Protein AF-A0A0G3I7P9-F1 (afdb_monomer_lite)

Organism: NCBI:txid1277257

Radius of gyration: 12.42 Å; chains: 1; bounding box: 21×32×30 Å

Secondary structure (DSSP, 8-state):
-TTSHHHHHHHHHHHHHHHHHTT-SS--HHHHHHHHHHHHHTT------

InterPro domains:
  IPR025158 Mg chelatase-related protein, C-terminal domain [PF13335] (3-39)
  IPR027417 P-loop containing nucleoside triphosphate hydrolase [G3DSA:3.40.50.300] (1-49)

Foldseek 3Di:
DCPDVVNVVQLVVQLVVQCVVVVHPDRDPVSSVVSVVVVVVVVVPDDDD

Sequence (49 aa):
MLFSARGYHKILKIARTIADLDSSEEIKKVHIAEAIAYRRSNQFSIPKQ

pLDDT: mean 81.56, std 16.83, range 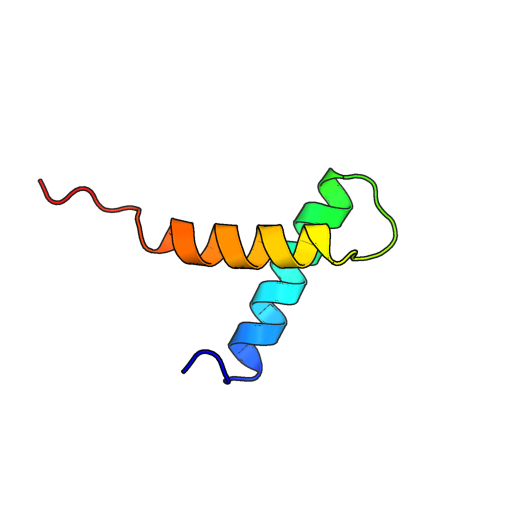[47.62, 96.75]

Structure (mmCIF, N/CA/C/O backbone):
data_AF-A0A0G3I7P9-F1
#
_entry.id   AF-A0A0G3I7P9-F1
#
loop_
_atom_site.group_PDB
_atom_site.id
_atom_site.type_symbol
_atom_site.label_atom_id
_atom_site.label_alt_id
_atom_site.label_comp_id
_atom_site.label_asym_id
_atom_site.label_entity_id
_atom_site.label_seq_id
_atom_site.pdbx_PDB_ins_code
_atom_site.Cartn_x
_atom_site.Cartn_y
_atom_site.Cartn_z
_atom_site.occupancy
_atom_site.B_iso_or_equiv
_atom_site.auth_seq_id
_atom_site.auth_comp_id
_atom_site.auth_asym_id
_atom_site.auth_atom_id
_atom_site.pdbx_PDB_model_num
ATOM 1 N N . MET A 1 1 ? 10.947 -1.451 -17.813 1.00 47.62 1 MET A N 1
ATOM 2 C CA . MET A 1 1 ? 10.736 -2.782 -17.196 1.00 47.62 1 MET A CA 1
ATOM 3 C C . MET A 1 1 ? 9.926 -2.643 -15.914 1.00 47.62 1 MET A C 1
ATOM 5 O O . MET A 1 1 ? 10.441 -2.129 -14.931 1.00 47.62 1 MET A O 1
ATOM 9 N N . LEU A 1 2 ? 8.666 -3.089 -15.912 1.00 53.91 2 LEU A N 1
ATOM 10 C CA . LEU A 1 2 ? 7.840 -3.190 -14.695 1.00 53.91 2 LEU A CA 1
ATOM 11 C C . LEU A 1 2 ? 8.283 -4.346 -13.760 1.00 53.91 2 LEU A C 1
ATOM 13 O O . LEU A 1 2 ? 7.706 -4.515 -12.695 1.00 53.91 2 LEU A O 1
ATOM 17 N N . PHE A 1 3 ? 9.309 -5.112 -14.157 1.00 51.81 3 PHE A N 1
ATOM 18 C CA . PHE A 1 3 ? 9.738 -6.384 -13.558 1.00 51.81 3 PHE A CA 1
ATOM 19 C C . PHE A 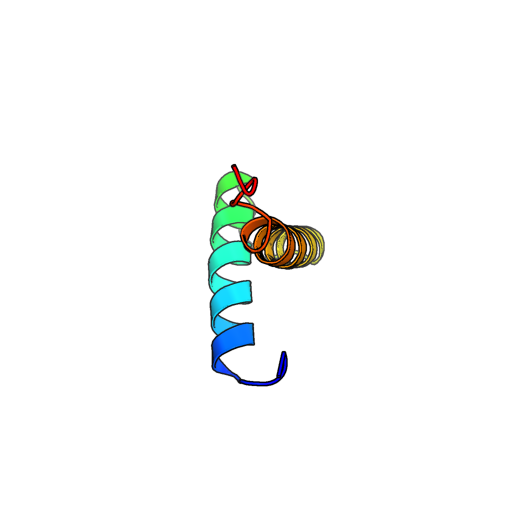1 3 ? 10.990 -6.311 -12.675 1.00 51.81 3 PHE A C 1
ATOM 21 O O . PHE A 1 3 ? 11.507 -7.337 -12.246 1.00 51.81 3 PHE A O 1
ATOM 28 N N . SER A 1 4 ? 11.523 -5.127 -12.381 1.00 64.38 4 SER A N 1
ATOM 29 C CA . SER A 1 4 ? 12.605 -5.047 -11.395 1.00 64.38 4 SER A CA 1
ATOM 30 C C . SER A 1 4 ? 12.009 -5.231 -9.995 1.00 64.38 4 SER A C 1
ATOM 32 O O . SER A 1 4 ? 11.074 -4.510 -9.653 1.00 64.38 4 SER A O 1
ATOM 34 N N . ALA A 1 5 ? 12.568 -6.115 -9.159 1.00 71.56 5 ALA A N 1
ATOM 35 C CA . ALA A 1 5 ? 12.127 -6.350 -7.769 1.00 71.56 5 ALA A CA 1
ATOM 36 C C . ALA A 1 5 ? 11.913 -5.048 -6.961 1.00 71.56 5 ALA A C 1
ATOM 38 O O . ALA A 1 5 ? 11.014 -4.940 -6.130 1.00 71.56 5 ALA A O 1
ATOM 39 N N . ARG A 1 6 ? 12.681 -4.001 -7.290 1.00 75.75 6 ARG A N 1
ATOM 40 C CA . ARG A 1 6 ? 12.549 -2.641 -6.742 1.00 75.75 6 ARG A CA 1
ATOM 41 C C . ARG A 1 6 ? 11.197 -1.974 -7.032 1.00 75.75 6 ARG A C 1
ATOM 43 O O . ARG A 1 6 ? 10.667 -1.270 -6.178 1.00 75.75 6 ARG A O 1
ATOM 50 N N . GLY A 1 7 ? 10.634 -2.180 -8.222 1.00 81.00 7 GLY A N 1
ATOM 51 C CA . GLY A 1 7 ? 9.316 -1.661 -8.598 1.00 81.00 7 GLY A CA 1
ATOM 52 C C . GLY A 1 7 ? 8.198 -2.313 -7.789 1.00 81.00 7 GLY A C 1
ATOM 53 O O . GLY A 1 7 ? 7.316 -1.611 -7.301 1.00 81.00 7 GLY A O 1
ATOM 54 N N . TYR A 1 8 ? 8.295 -3.627 -7.574 1.00 84.94 8 TYR A N 1
ATOM 55 C CA . TYR A 1 8 ? 7.355 -4.383 -6.749 1.00 84.94 8 TYR A CA 1
ATOM 56 C C . TYR A 1 8 ? 7.401 -3.949 -5.277 1.00 84.94 8 TYR A C 1
ATOM 58 O O . TYR A 1 8 ? 6.368 -3.599 -4.712 1.00 84.94 8 TYR A O 1
ATOM 66 N N . HIS A 1 9 ? 8.596 -3.840 -4.683 1.00 88.12 9 HIS A N 1
ATOM 67 C CA . HIS A 1 9 ? 8.754 -3.336 -3.311 1.00 88.12 9 HIS A CA 1
ATOM 68 C C . HIS A 1 9 ? 8.163 -1.934 -3.119 1.00 88.12 9 HIS A C 1
ATOM 70 O O . HIS A 1 9 ? 7.542 -1.649 -2.095 1.00 88.12 9 HIS A O 1
ATOM 76 N N . LYS A 1 10 ? 8.322 -1.046 -4.107 1.00 88.00 10 LYS A N 1
ATOM 77 C CA . LYS A 1 10 ? 7.752 0.304 -4.036 1.00 88.00 10 LYS A CA 1
ATOM 78 C C . LYS A 1 10 ? 6.221 0.284 -4.102 1.00 88.00 10 LYS A C 1
ATOM 80 O O . LYS A 1 10 ? 5.593 1.039 -3.366 1.00 88.00 10 LYS A O 1
ATOM 85 N N . ILE A 1 11 ? 5.634 -0.584 -4.932 1.00 90.50 11 ILE A N 1
ATOM 86 C CA . ILE A 1 11 ? 4.176 -0.784 -4.986 1.00 90.50 11 ILE A CA 1
ATOM 87 C C . ILE A 1 11 ? 3.665 -1.307 -3.642 1.00 90.50 11 ILE A C 1
ATOM 89 O O . ILE A 1 11 ? 2.696 -0.759 -3.131 1.00 90.50 11 ILE A O 1
ATOM 93 N N . LEU A 1 12 ? 4.342 -2.285 -3.029 1.00 92.31 12 LEU A N 1
ATOM 94 C CA . LEU A 1 12 ? 3.959 -2.799 -1.709 1.00 92.31 12 LEU A CA 1
ATOM 95 C C . LEU A 1 12 ? 3.994 -1.720 -0.622 1.00 92.31 12 LEU A C 1
ATOM 97 O O . LEU A 1 12 ? 3.091 -1.668 0.206 1.00 92.31 12 LEU A O 1
ATOM 101 N N . LYS A 1 13 ? 4.989 -0.824 -0.644 1.00 93.69 13 LYS A N 1
ATOM 102 C CA . LYS A 1 13 ? 5.063 0.292 0.310 1.00 93.69 13 LYS A CA 1
ATOM 103 C C . LYS A 1 13 ? 3.870 1.244 0.172 1.00 93.69 13 LYS A C 1
ATOM 105 O O . LYS A 1 13 ? 3.279 1.616 1.176 1.00 93.69 13 LYS A O 1
ATOM 110 N N . ILE A 1 14 ? 3.507 1.606 -1.060 1.00 94.19 14 ILE A N 1
ATOM 111 C CA . ILE A 1 14 ? 2.349 2.477 -1.328 1.00 94.19 14 ILE A CA 1
ATOM 112 C C . ILE A 1 14 ? 1.047 1.759 -0.949 1.00 94.19 14 ILE A C 1
ATOM 114 O O . ILE A 1 14 ? 0.202 2.346 -0.283 1.00 94.19 14 ILE A O 1
ATOM 118 N N . ALA A 1 15 ? 0.908 0.480 -1.307 1.00 95.50 15 ALA A N 1
ATOM 119 C CA . ALA A 1 15 ? -0.254 -0.329 -0.949 1.00 95.50 15 ALA A CA 1
ATOM 120 C C . ALA A 1 15 ? -0.416 -0.461 0.571 1.00 95.50 15 ALA A C 1
ATOM 122 O O . ALA A 1 15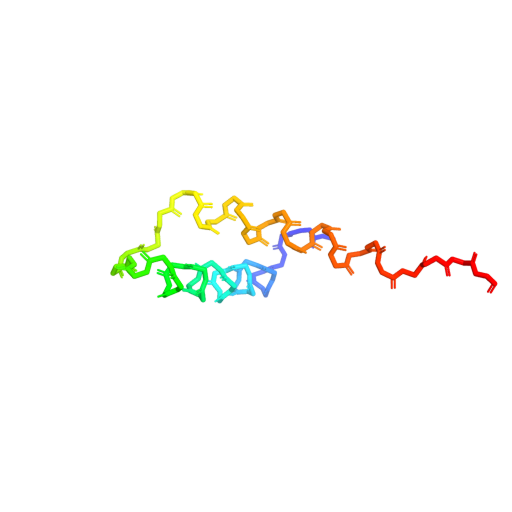 ? -1.541 -0.446 1.057 1.00 95.50 15 ALA A O 1
ATOM 123 N N . ARG A 1 16 ? 0.689 -0.542 1.329 1.00 95.31 16 ARG A N 1
ATOM 124 C CA . ARG A 1 16 ? 0.645 -0.526 2.794 1.00 95.31 16 ARG A CA 1
ATOM 125 C C . ARG A 1 16 ? 0.121 0.801 3.325 1.00 95.31 16 ARG A C 1
ATOM 127 O O . ARG A 1 16 ? -0.790 0.780 4.134 1.00 95.31 16 ARG A O 1
ATOM 134 N N . THR A 1 17 ? 0.617 1.927 2.817 1.00 96.31 17 THR A N 1
ATOM 135 C CA . THR A 1 17 ? 0.105 3.248 3.209 1.00 96.31 17 THR A CA 1
ATOM 136 C C . THR A 1 17 ? -1.389 3.390 2.918 1.00 96.31 17 THR A C 1
ATOM 138 O O . THR A 1 17 ? -2.118 3.905 3.752 1.00 96.31 17 THR A O 1
ATOM 141 N N . ILE A 1 18 ? -1.864 2.902 1.770 1.00 95.25 18 ILE A N 1
ATOM 142 C CA . ILE A 1 18 ? -3.297 2.916 1.437 1.00 95.25 18 ILE A CA 1
ATOM 143 C C . ILE A 1 18 ? -4.087 2.020 2.400 1.00 95.25 18 ILE A C 1
ATOM 145 O O . ILE A 1 18 ? -5.131 2.433 2.886 1.00 95.25 18 ILE A O 1
ATOM 149 N N . ALA A 1 19 ? -3.568 0.833 2.733 1.00 96.75 19 ALA A N 1
ATOM 150 C CA . ALA A 1 19 ? -4.183 -0.048 3.725 1.00 96.75 19 ALA A CA 1
ATOM 151 C C . ALA A 1 19 ? -4.251 0.600 5.119 1.00 96.75 19 ALA A C 1
ATOM 153 O O . ALA A 1 19 ? -5.264 0.474 5.797 1.00 96.75 19 ALA A O 1
ATOM 154 N N . ASP A 1 20 ? -3.200 1.318 5.526 1.00 95.75 20 ASP A N 1
ATOM 155 C CA . ASP A 1 20 ? -3.164 2.046 6.797 1.00 95.75 20 ASP A CA 1
ATOM 156 C C . ASP A 1 20 ? -4.203 3.181 6.819 1.00 95.75 20 ASP A C 1
ATOM 158 O O . ASP A 1 20 ? -4.866 3.385 7.833 1.00 95.75 20 ASP A O 1
ATOM 162 N N . LEU A 1 21 ? -4.395 3.885 5.695 1.00 95.69 21 LEU A N 1
ATOM 163 C CA . LEU A 1 21 ? -5.433 4.915 5.554 1.00 95.69 21 LEU A CA 1
ATOM 164 C C . LEU A 1 21 ? -6.852 4.329 5.584 1.00 95.69 21 LEU A C 1
ATOM 166 O O . LEU A 1 21 ? -7.752 4.948 6.144 1.00 95.69 21 LEU A O 1
ATOM 170 N N . ASP A 1 22 ? -7.040 3.127 5.039 1.00 95.56 22 ASP A N 1
ATOM 171 C CA . ASP A 1 22 ? -8.296 2.365 5.109 1.00 95.56 22 ASP A CA 1
ATOM 172 C C . ASP A 1 22 ? -8.515 1.701 6.487 1.00 95.56 22 ASP A C 1
ATOM 174 O O . ASP A 1 22 ? -9.506 1.009 6.700 1.00 95.56 22 ASP A O 1
ATOM 178 N N . SER A 1 23 ? -7.592 1.885 7.446 1.00 95.88 23 SER A N 1
ATOM 179 C CA . SER A 1 23 ? -7.586 1.181 8.742 1.00 95.88 23 SER A CA 1
ATOM 180 C C . SER A 1 23 ? -7.657 -0.350 8.603 1.00 95.88 23 SER A C 1
ATOM 182 O O . SER A 1 23 ? -8.215 -1.046 9.450 1.00 95.88 23 SER A O 1
ATOM 184 N N . SER A 1 24 ? -7.080 -0.893 7.529 1.00 96.12 24 SER A N 1
ATOM 185 C CA . SER A 1 24 ? -7.025 -2.327 7.260 1.00 96.12 24 SER A CA 1
ATOM 186 C C . SER A 1 24 ? -5.702 -2.912 7.753 1.00 96.12 24 SER A C 1
ATOM 188 O O . SER A 1 24 ? -4.624 -2.544 7.284 1.00 96.12 24 SER A O 1
ATOM 190 N N . GLU A 1 25 ? -5.774 -3.895 8.655 1.00 93.38 25 GLU A N 1
ATOM 191 C CA . GLU A 1 25 ? -4.586 -4.592 9.172 1.00 93.38 25 GLU A CA 1
ATOM 192 C C . GLU A 1 25 ? -3.811 -5.325 8.071 1.00 93.38 25 GLU A C 1
ATOM 194 O O . GLU A 1 25 ? -2.580 -5.372 8.099 1.00 93.38 25 GLU A O 1
ATOM 199 N N . GLU A 1 26 ? -4.510 -5.827 7.053 1.00 95.69 26 GLU A N 1
ATOM 200 C CA . GLU A 1 26 ? -3.918 -6.563 5.939 1.00 95.69 26 GLU A CA 1
ATOM 201 C C . GLU A 1 26 ? -3.966 -5.781 4.622 1.00 95.69 26 GLU A C 1
ATOM 203 O O . GLU A 1 26 ? -4.904 -5.029 4.329 1.00 95.69 26 GLU A O 1
ATOM 208 N N . ILE A 1 27 ? -2.959 -6.007 3.773 1.00 95.06 27 ILE A N 1
ATOM 209 C CA . ILE A 1 27 ? -2.951 -5.485 2.405 1.00 95.06 27 ILE A CA 1
ATOM 210 C C . ILE A 1 27 ? -3.879 -6.350 1.550 1.00 95.06 27 ILE A C 1
ATOM 212 O O . ILE A 1 27 ? -3.566 -7.491 1.216 1.00 95.06 27 ILE A O 1
ATOM 216 N N . LYS A 1 28 ? -5.013 -5.778 1.147 1.00 96.19 28 LYS A N 1
ATOM 217 C CA . LYS A 1 28 ? -5.983 -6.410 0.253 1.00 96.19 28 LYS A CA 1
ATOM 218 C C . LYS A 1 28 ? -5.673 -6.087 -1.209 1.00 96.19 28 LYS A C 1
ATOM 220 O O . LYS A 1 28 ? -4.972 -5.127 -1.531 1.00 96.19 28 LYS A O 1
ATOM 225 N N . LYS A 1 29 ? -6.263 -6.866 -2.123 1.00 94.88 29 LYS A N 1
ATOM 226 C CA . LYS A 1 29 ? -6.129 -6.669 -3.581 1.00 94.88 29 LYS A CA 1
ATOM 227 C C . LYS A 1 29 ? -6.506 -5.247 -4.021 1.00 94.88 29 LYS A C 1
ATOM 229 O O . LYS A 1 29 ? -5.867 -4.713 -4.922 1.00 94.88 29 LYS A O 1
ATOM 234 N N . VAL A 1 30 ? -7.492 -4.633 -3.360 1.00 95.38 30 VAL A N 1
ATOM 235 C CA . VAL A 1 30 ? -7.924 -3.251 -3.627 1.00 95.38 30 VAL A CA 1
ATOM 236 C C . VAL A 1 30 ? -6.806 -2.235 -3.358 1.00 95.38 30 VAL A C 1
ATOM 238 O O . VAL A 1 30 ? -6.526 -1.417 -4.227 1.00 95.38 30 VAL A O 1
ATOM 241 N N . HIS A 1 31 ? -6.057 -2.367 -2.257 1.00 95.56 31 HIS A N 1
ATOM 242 C CA . HIS A 1 31 ? -4.942 -1.461 -1.935 1.00 95.56 31 HIS A CA 1
ATOM 243 C C . HIS A 1 31 ? -3.790 -1.578 -2.945 1.00 95.56 31 HIS A C 1
ATOM 245 O O . HIS A 1 31 ? -3.134 -0.592 -3.278 1.00 95.56 31 HIS A O 1
ATOM 251 N N . ILE A 1 32 ? -3.543 -2.785 -3.469 1.00 93.31 32 ILE A N 1
ATOM 252 C CA . ILE A 1 32 ? -2.534 -3.009 -4.515 1.00 93.31 32 ILE A CA 1
ATOM 253 C C . ILE A 1 32 ? -2.978 -2.372 -5.837 1.00 93.31 32 ILE A C 1
ATOM 255 O O . ILE A 1 32 ? -2.169 -1.730 -6.508 1.00 93.31 32 ILE A O 1
ATOM 259 N N . ALA A 1 33 ? -4.250 -2.533 -6.212 1.00 93.31 33 ALA A N 1
ATOM 260 C CA . ALA A 1 33 ? -4.804 -1.923 -7.418 1.00 93.31 33 ALA A CA 1
ATOM 261 C C . ALA A 1 33 ? -4.702 -0.389 -7.367 1.00 93.31 33 ALA A C 1
ATOM 263 O O . ALA A 1 33 ? -4.217 0.224 -8.321 1.00 93.31 33 ALA A O 1
ATOM 264 N N . GLU A 1 34 ? -5.050 0.208 -6.226 1.00 93.06 34 GLU A N 1
ATOM 265 C CA . GLU A 1 34 ? -4.910 1.644 -5.968 1.00 93.06 34 GLU A CA 1
ATOM 266 C C . GLU A 1 34 ? -3.445 2.102 -6.041 1.00 93.06 34 GLU A C 1
ATOM 268 O O . GLU A 1 34 ? -3.125 3.072 -6.727 1.00 93.06 34 GLU A O 1
ATOM 273 N N . ALA A 1 35 ? -2.513 1.361 -5.433 1.00 92.38 35 ALA A N 1
ATOM 274 C CA . ALA A 1 35 ? -1.085 1.677 -5.491 1.00 92.38 35 ALA A CA 1
ATOM 275 C C . ALA A 1 35 ? -0.520 1.650 -6.925 1.00 92.38 35 ALA A C 1
ATOM 277 O O . ALA A 1 35 ? 0.316 2.482 -7.300 1.00 92.38 35 ALA A O 1
ATOM 278 N N . ILE A 1 36 ? -0.972 0.699 -7.748 1.00 90.25 36 ILE A N 1
ATOM 279 C CA . ILE A 1 36 ? -0.597 0.611 -9.166 1.00 90.25 36 ILE A CA 1
ATOM 280 C C . ILE A 1 36 ? -1.178 1.795 -9.949 1.00 90.25 36 ILE A C 1
ATOM 282 O O . ILE A 1 36 ? -0.463 2.390 -10.766 1.00 90.25 36 ILE A O 1
ATOM 286 N N . ALA A 1 37 ? -2.440 2.153 -9.699 1.00 88.19 37 ALA A N 1
ATOM 287 C CA . ALA A 1 37 ? -3.096 3.300 -10.321 1.00 88.19 37 ALA A CA 1
ATOM 288 C C . ALA A 1 37 ? -2.386 4.612 -9.955 1.00 88.19 37 ALA A C 1
ATOM 290 O O . ALA A 1 37 ? -2.017 5.375 -10.848 1.00 88.19 37 ALA A O 1
ATOM 291 N N . TYR A 1 38 ? -2.060 4.809 -8.676 1.00 86.06 38 TYR A N 1
ATOM 292 C CA . TYR A 1 38 ? -1.316 5.967 -8.180 1.00 86.06 38 TYR A CA 1
ATOM 293 C C . TYR A 1 38 ? 0.032 6.143 -8.899 1.00 86.06 38 TYR A C 1
ATOM 295 O O . TYR A 1 38 ? 0.401 7.243 -9.311 1.00 86.06 38 TYR 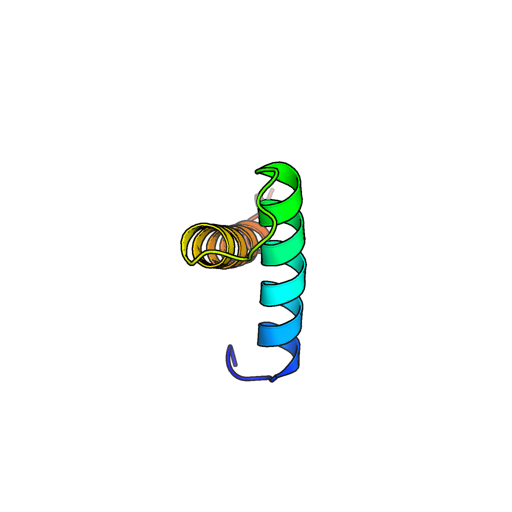A O 1
ATOM 303 N N . ARG A 1 39 ? 0.759 5.043 -9.149 1.00 79.19 39 ARG A N 1
ATOM 304 C CA . ARG A 1 39 ? 2.020 5.076 -9.911 1.00 79.19 39 ARG A CA 1
ATOM 305 C C . ARG A 1 39 ? 1.824 5.488 -11.374 1.00 79.19 39 ARG A C 1
ATOM 307 O O . ARG A 1 39 ? 2.695 6.169 -11.915 1.00 79.19 39 ARG A O 1
ATOM 314 N N . ARG A 1 40 ? 0.739 5.053 -12.027 1.00 73.75 40 ARG A N 1
ATOM 315 C CA . ARG A 1 40 ? 0.415 5.465 -13.407 1.00 73.75 40 ARG A CA 1
ATOM 316 C C . ARG A 1 40 ? 0.066 6.952 -13.456 1.00 73.75 40 ARG A C 1
ATOM 318 O O . ARG A 1 40 ? 0.536 7.642 -14.352 1.00 73.75 40 ARG A O 1
ATOM 325 N N . SER A 1 41 ? -0.660 7.451 -12.459 1.00 65.69 41 SER A N 1
ATOM 326 C CA . SER A 1 41 ? -1.031 8.867 -12.358 1.00 65.69 41 SER A CA 1
ATOM 327 C C . SER A 1 41 ? 0.152 9.778 -12.018 1.00 65.69 41 SER A C 1
ATOM 329 O O . SER A 1 41 ? 0.232 10.882 -12.542 1.00 65.69 41 SER A O 1
ATOM 331 N N . ASN A 1 42 ? 1.145 9.311 -11.250 1.00 58.91 42 ASN A N 1
ATOM 332 C CA . ASN A 1 42 ? 2.379 10.073 -10.994 1.00 58.91 42 ASN A CA 1
ATOM 333 C C . ASN A 1 42 ? 3.242 10.278 -12.263 1.00 58.91 42 ASN A C 1
ATOM 335 O O . ASN A 1 42 ? 4.202 11.042 -12.232 1.00 58.91 42 ASN A O 1
ATOM 339 N N . GLN A 1 43 ? 2.953 9.603 -13.382 1.00 57.16 43 GLN A N 1
ATOM 340 C CA . GLN A 1 43 ? 3.582 9.923 -14.673 1.00 57.16 43 GLN A CA 1
ATOM 341 C C . GLN A 1 43 ? 2.888 11.080 -15.411 1.00 57.16 43 GLN A C 1
ATOM 343 O O . GLN A 1 43 ? 3.446 11.579 -16.381 1.00 57.16 43 GLN A O 1
ATOM 348 N N . PHE A 1 44 ? 1.715 11.529 -14.949 1.00 54.50 44 PHE A N 1
ATOM 349 C CA . PHE A 1 44 ? 0.883 12.540 -15.611 1.00 54.50 44 PHE A CA 1
ATOM 350 C C . PHE A 1 44 ? 0.915 13.932 -14.957 1.00 54.50 44 PHE A C 1
ATOM 352 O O . PHE A 1 44 ? 0.087 14.781 -15.274 1.00 54.50 44 PHE A O 1
ATOM 359 N N . SER A 1 45 ? 1.906 14.216 -14.111 1.00 54.34 45 SER A N 1
ATOM 360 C CA . SER A 1 45 ? 2.113 15.555 -13.543 1.00 54.34 45 SER A CA 1
ATOM 361 C C . SER A 1 4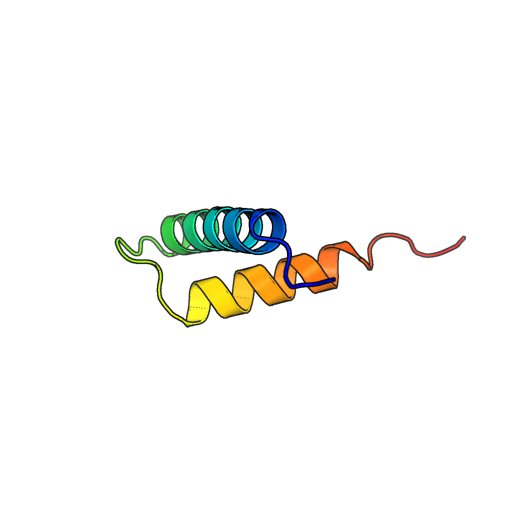5 ? 3.197 16.332 -14.293 1.00 54.34 45 SER A C 1
ATOM 363 O O . SER A 1 45 ? 4.244 16.637 -13.732 1.00 54.34 45 SER A O 1
ATOM 365 N N . ILE A 1 46 ? 2.945 16.646 -15.564 1.00 55.75 46 ILE A N 1
ATOM 366 C CA . ILE A 1 46 ? 3.434 17.879 -16.201 1.00 55.75 46 ILE A CA 1
ATOM 367 C C . ILE A 1 46 ? 2.460 18.240 -17.333 1.00 55.75 46 ILE A C 1
ATOM 369 O O . ILE A 1 46 ? 2.545 17.644 -18.410 1.00 55.75 46 ILE A O 1
ATOM 373 N N . PRO A 1 47 ? 1.527 19.194 -17.148 1.00 55.03 47 PRO A N 1
ATOM 374 C CA . PRO A 1 47 ? 1.035 19.935 -18.297 1.00 55.03 47 PRO A CA 1
ATOM 375 C C . PRO A 1 47 ? 2.245 20.657 -18.903 1.00 55.03 47 PRO A C 1
ATOM 377 O O . PRO A 1 47 ? 2.868 21.493 -18.252 1.00 55.03 47 PRO A O 1
ATOM 380 N N . LYS A 1 48 ? 2.618 20.273 -20.130 1.00 53.38 48 LYS A N 1
ATOM 381 C CA . LYS A 1 48 ? 3.489 21.086 -20.982 1.00 53.38 48 LYS A CA 1
ATOM 382 C C . LYS A 1 48 ? 2.787 22.435 -21.168 1.00 53.38 48 LYS A C 1
ATOM 384 O O . LYS A 1 48 ? 1.763 22.481 -21.845 1.00 53.38 48 L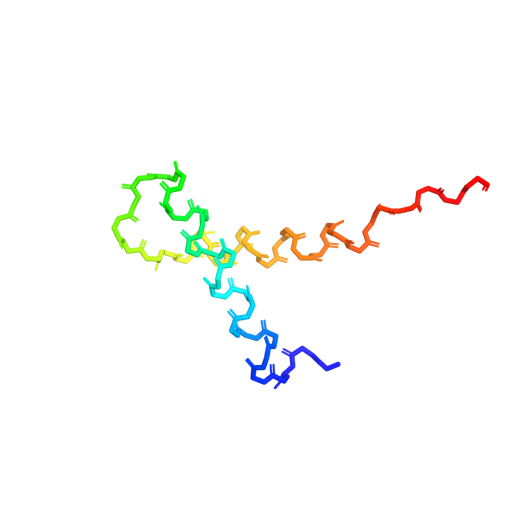YS A O 1
ATOM 389 N N . GLN A 1 49 ? 3.327 23.475 -20.546 1.00 50.22 49 GLN A N 1
ATOM 390 C CA . GLN A 1 49 ? 3.179 24.867 -20.964 1.00 50.22 49 GLN A CA 1
ATOM 391 C C . GLN A 1 49 ? 4.564 25.306 -21.427 1.00 50.22 49 GLN A C 1
ATOM 393 O O . GLN A 1 49 ? 5.531 25.004 -20.687 1.00 50.22 49 GLN A O 1
#